Protein AF-A0A929ABL1-F1 (afdb_monomer)

Mean predicted aligned error: 7.35 Å

Secondary structure (DSSP, 8-state):
-HHHHHHHHHHHHHHHHHHHHHHHHHHS-SPPHHHHHHHHHHHHHHHHHHHHH-TTS-GGGGGGHHHHHHHHHHHHHHHHHHHHHHHHHTTPPP---GGGGGSTTTHHHHHHHHHHHHHHHHHHHHT-----HHHHH-HHHHS--

Structure (mmCIF, N/CA/C/O backbone):
data_AF-A0A929ABL1-F1
#
_entry.id   AF-A0A929ABL1-F1
#
loop_
_atom_site.group_PDB
_atom_site.id
_atom_site.type_symbol
_atom_site.label_atom_id
_atom_site.label_alt_id
_atom_site.label_comp_id
_atom_site.label_asym_id
_atom_site.label_entity_id
_atom_site.label_seq_id
_atom_site.pdbx_PDB_ins_code
_atom_site.Cartn_x
_atom_site.Cartn_y
_atom_site.Cartn_z
_atom_site.occupancy
_atom_site.B_iso_or_equiv
_atom_site.auth_seq_id
_atom_site.auth_comp_id
_atom_site.auth_asym_id
_atom_site.auth_atom_id
_atom_site.pdbx_PDB_model_num
ATOM 1 N N . MET A 1 1 ? 13.692 18.555 -8.188 1.00 58.38 1 MET A N 1
ATOM 2 C CA . MET A 1 1 ? 12.328 18.017 -8.397 1.00 58.38 1 MET A CA 1
ATOM 3 C C . MET A 1 1 ? 12.300 16.488 -8.513 1.00 58.38 1 MET A C 1
ATOM 5 O O . MET A 1 1 ? 11.487 15.887 -7.830 1.00 58.38 1 MET A O 1
ATOM 9 N N . LEU A 1 2 ? 13.196 15.833 -9.272 1.00 53.78 2 LEU A N 1
ATOM 10 C CA . LEU A 1 2 ? 13.210 14.359 -9.419 1.00 53.78 2 LEU A CA 1
ATOM 11 C C . LEU A 1 2 ? 13.402 13.589 -8.092 1.00 53.78 2 LEU A C 1
ATOM 13 O O . LEU A 1 2 ? 12.675 12.640 -7.812 1.00 53.78 2 LEU A O 1
ATOM 17 N N . PHE A 1 3 ? 14.319 14.050 -7.230 1.00 58.56 3 PHE A N 1
ATOM 18 C CA . PHE A 1 3 ? 14.531 13.458 -5.902 1.00 58.56 3 PHE A CA 1
ATOM 19 C C . PHE A 1 3 ? 13.297 13.548 -4.996 1.00 58.56 3 PHE A C 1
ATOM 21 O O . PHE A 1 3 ? 13.075 12.636 -4.207 1.00 58.56 3 PHE A O 1
ATOM 28 N N . SER A 1 4 ? 12.473 14.591 -5.144 1.00 69.75 4 SER A N 1
ATOM 29 C CA . SER A 1 4 ? 11.224 14.780 -4.392 1.00 69.75 4 SER A CA 1
ATOM 30 C C . SER A 1 4 ? 10.134 13.798 -4.832 1.00 69.75 4 SER A C 1
ATOM 32 O O . SER A 1 4 ? 9.367 13.318 -4.006 1.00 69.75 4 SER A O 1
ATOM 34 N N . VAL A 1 5 ? 10.091 13.454 -6.124 1.00 70.19 5 VAL A N 1
ATOM 35 C CA . VAL A 1 5 ? 9.159 12.444 -6.651 1.00 70.19 5 VAL A CA 1
ATOM 36 C C . VAL A 1 5 ? 9.561 11.051 -6.177 1.00 70.19 5 VAL A C 1
ATOM 38 O O . VAL A 1 5 ? 8.718 10.309 -5.686 1.00 70.19 5 VAL A O 1
ATOM 41 N N . LEU A 1 6 ? 10.851 10.708 -6.255 1.00 74.69 6 LEU A N 1
ATOM 42 C CA . LEU A 1 6 ? 11.352 9.415 -5.779 1.00 74.69 6 LEU A CA 1
ATOM 43 C C . LEU A 1 6 ? 11.147 9.234 -4.272 1.00 74.69 6 LEU A C 1
ATOM 45 O O . LEU A 1 6 ? 10.671 8.185 -3.847 1.00 74.69 6 LEU A O 1
ATOM 49 N N . THR A 1 7 ? 11.446 10.258 -3.468 1.00 75.62 7 THR A N 1
ATOM 50 C CA . THR A 1 7 ? 11.169 10.214 -2.022 1.00 75.62 7 THR A CA 1
ATOM 51 C C . THR A 1 7 ? 9.674 10.155 -1.729 1.00 75.62 7 THR A C 1
ATOM 53 O O . THR A 1 7 ? 9.277 9.392 -0.857 1.00 75.62 7 THR A O 1
ATOM 56 N N . GLY A 1 8 ? 8.833 10.866 -2.485 1.00 74.81 8 GLY A N 1
ATOM 57 C CA . GLY A 1 8 ? 7.376 10.774 -2.360 1.00 74.81 8 GLY A CA 1
ATOM 58 C C . GLY A 1 8 ? 6.831 9.376 -2.675 1.00 74.81 8 GLY A C 1
ATOM 59 O O . GLY A 1 8 ? 6.018 8.847 -1.920 1.00 74.81 8 GLY A O 1
ATOM 60 N N . LEU A 1 9 ? 7.317 8.738 -3.743 1.00 77.94 9 LEU A N 1
ATOM 61 C CA . LEU A 1 9 ? 6.942 7.367 -4.106 1.00 77.94 9 LEU A CA 1
ATOM 62 C C . LEU A 1 9 ? 7.447 6.343 -3.084 1.00 77.94 9 LEU A C 1
ATOM 64 O O . LEU A 1 9 ? 6.702 5.437 -2.717 1.00 77.94 9 LEU A O 1
ATOM 68 N N . ALA A 1 10 ? 8.680 6.499 -2.595 1.00 80.81 10 ALA A N 1
ATOM 69 C CA . ALA A 1 10 ? 9.237 5.644 -1.550 1.00 80.81 10 ALA A CA 1
ATOM 70 C C . ALA A 1 10 ? 8.452 5.781 -0.238 1.00 80.81 10 ALA A C 1
ATOM 72 O O . ALA A 1 10 ? 8.114 4.775 0.382 1.00 80.81 10 ALA A O 1
ATOM 73 N N . TYR A 1 11 ? 8.100 7.011 0.144 1.00 79.38 11 TYR A N 1
ATOM 74 C CA . TYR A 1 11 ? 7.261 7.285 1.306 1.00 79.38 11 TYR A CA 1
ATOM 75 C C . TYR A 1 11 ? 5.871 6.658 1.153 1.00 79.38 11 TYR A C 1
ATOM 77 O O . TYR A 1 11 ? 5.410 5.970 2.059 1.00 79.38 11 TYR A O 1
ATOM 85 N N . TYR A 1 12 ? 5.233 6.810 -0.011 1.00 77.75 12 TYR A N 1
ATOM 86 C CA . TYR A 1 12 ? 3.942 6.182 -0.299 1.00 77.75 12 TYR A CA 1
ATOM 87 C C . TYR A 1 12 ? 4.015 4.647 -0.282 1.00 77.75 12 TYR A C 1
ATOM 89 O O . TYR A 1 12 ? 3.115 3.987 0.239 1.00 77.75 12 TYR A O 1
ATOM 97 N N . GLY A 1 13 ? 5.093 4.070 -0.817 1.00 82.19 13 GLY A N 1
ATOM 98 C CA . GLY A 1 13 ? 5.359 2.635 -0.758 1.00 82.19 13 GLY A CA 1
ATOM 99 C C . GLY A 1 13 ? 5.516 2.146 0.681 1.00 82.19 13 GLY A C 1
ATOM 100 O O . GLY A 1 13 ? 4.810 1.230 1.090 1.00 82.19 13 GLY A O 1
ATOM 101 N N . TYR A 1 14 ? 6.369 2.798 1.473 1.00 82.88 14 TYR A N 1
ATOM 102 C CA . TYR A 1 14 ? 6.543 2.496 2.898 1.00 82.88 14 TYR A CA 1
ATOM 103 C C . TYR A 1 14 ? 5.218 2.580 3.660 1.00 82.88 14 TYR A C 1
ATOM 105 O O . TYR A 1 14 ? 4.865 1.697 4.438 1.00 82.88 14 TYR A O 1
ATOM 113 N N . TYR A 1 15 ? 4.442 3.617 3.378 1.00 79.31 15 TYR A N 1
ATOM 114 C CA . TYR A 1 15 ? 3.128 3.807 3.954 1.00 79.31 15 TYR A CA 1
ATOM 115 C C . TYR A 1 15 ? 2.165 2.645 3.618 1.00 79.31 15 TYR A C 1
ATOM 117 O O . TYR A 1 15 ? 1.578 2.041 4.518 1.00 79.31 15 TYR A O 1
ATOM 125 N N . LYS A 1 16 ? 2.047 2.271 2.335 1.00 83.00 16 LYS A N 1
ATOM 126 C CA . LYS A 1 16 ? 1.199 1.149 1.899 1.00 83.00 16 LYS A CA 1
ATOM 127 C C . LYS A 1 16 ? 1.675 -0.191 2.472 1.00 83.00 16 LYS A C 1
ATOM 129 O O . LYS A 1 16 ? 0.846 -1.072 2.696 1.00 83.00 16 LYS A O 1
ATOM 134 N N . TRP A 1 17 ? 2.976 -0.340 2.724 1.00 86.06 17 TRP A N 1
ATOM 135 C CA . TRP A 1 17 ? 3.526 -1.498 3.425 1.00 86.06 17 TRP A CA 1
ATOM 136 C C . TRP A 1 17 ? 2.976 -1.571 4.848 1.00 86.06 17 TRP A C 1
ATOM 138 O O . TRP A 1 17 ? 2.399 -2.587 5.231 1.00 86.06 17 TRP A O 1
ATOM 148 N N . MET A 1 18 ? 3.144 -0.493 5.617 1.00 84.38 18 MET A N 1
ATOM 149 C CA . MET A 1 18 ? 2.811 -0.450 7.041 1.00 84.38 18 MET A CA 1
ATOM 150 C C . MET A 1 18 ? 1.347 -0.790 7.313 1.00 84.38 18 MET A C 1
ATOM 152 O O . MET A 1 18 ? 1.076 -1.637 8.160 1.00 84.38 18 MET A O 1
ATOM 156 N N . ILE A 1 19 ? 0.416 -0.203 6.555 1.00 80.94 19 ILE A N 1
ATOM 157 C CA . ILE A 1 19 ? -1.014 -0.505 6.718 1.00 80.94 19 ILE A CA 1
ATOM 158 C C . ILE A 1 19 ? -1.326 -1.972 6.464 1.00 80.94 19 ILE A C 1
ATOM 160 O O . ILE A 1 19 ? -2.145 -2.560 7.164 1.00 80.94 19 ILE A O 1
ATOM 164 N N . GLN A 1 20 ? -0.704 -2.568 5.452 1.00 85.81 20 GLN A N 1
ATOM 165 C CA . GLN A 1 20 ? -0.989 -3.955 5.116 1.00 85.81 20 GLN A CA 1
ATOM 166 C C . GLN A 1 20 ? -0.423 -4.922 6.138 1.00 85.81 20 GLN A C 1
ATOM 168 O O . GLN A 1 20 ? -1.106 -5.871 6.505 1.00 85.81 20 GLN A O 1
ATOM 173 N N . ASP A 1 21 ? 0.766 -4.650 6.669 1.00 86.62 21 ASP A N 1
ATOM 174 C CA . ASP A 1 21 ? 1.296 -5.433 7.783 1.00 86.62 21 ASP A CA 1
ATOM 175 C C . ASP A 1 21 ? 0.436 -5.278 9.044 1.00 86.62 21 ASP A C 1
ATOM 177 O O . ASP A 1 21 ? 0.214 -6.260 9.751 1.00 86.62 21 ASP A O 1
ATOM 181 N N . GLU A 1 22 ? -0.081 -4.082 9.324 1.00 83.56 22 GLU A N 1
ATOM 182 C CA . GLU A 1 22 ? -0.995 -3.848 10.444 1.00 83.56 22 GLU A CA 1
ATOM 183 C C . GLU A 1 22 ? -2.304 -4.631 10.271 1.00 83.56 22 GLU A C 1
ATOM 185 O O . GLU A 1 22 ? -2.666 -5.436 11.131 1.00 83.56 22 GLU A O 1
ATOM 190 N N . LEU A 1 23 ? -2.976 -4.483 9.129 1.00 83.31 23 LEU A N 1
ATOM 191 C CA . LEU A 1 23 ? -4.210 -5.207 8.829 1.00 83.31 23 LEU A CA 1
ATOM 192 C C . LEU A 1 23 ? -4.005 -6.721 8.777 1.00 83.31 23 LEU A C 1
ATOM 194 O O . LEU A 1 23 ? -4.849 -7.463 9.278 1.00 83.31 23 LEU A O 1
ATOM 198 N N . HIS A 1 24 ? -2.883 -7.198 8.239 1.00 86.56 24 HIS A N 1
ATOM 199 C CA . HIS A 1 24 ? -2.534 -8.614 8.256 1.00 86.56 24 HIS A CA 1
ATOM 200 C C . HIS A 1 24 ? -2.381 -9.134 9.690 1.00 86.56 24 HIS A C 1
ATOM 202 O O . HIS A 1 24 ? -2.936 -10.182 10.014 1.00 86.56 24 HIS A O 1
ATOM 208 N N . ARG A 1 25 ? -1.698 -8.392 10.574 1.00 84.94 25 ARG A N 1
ATOM 209 C CA . ARG A 1 25 ? -1.540 -8.769 11.991 1.00 84.94 25 ARG A CA 1
ATOM 210 C C . ARG A 1 25 ? -2.869 -8.811 12.740 1.00 84.94 25 ARG A C 1
ATOM 212 O O . ARG A 1 25 ? -3.063 -9.705 13.556 1.00 84.94 2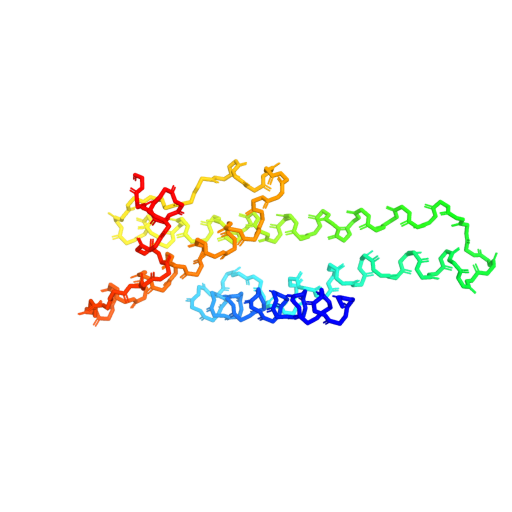5 ARG A O 1
ATOM 219 N N . TYR A 1 26 ? -3.767 -7.866 12.473 1.00 79.31 26 TYR A N 1
ATOM 220 C CA . TYR A 1 26 ? -5.044 -7.773 13.181 1.00 79.31 26 TYR A CA 1
ATOM 221 C C . TYR A 1 26 ? -6.113 -8.727 12.650 1.00 79.31 26 TYR A C 1
ATOM 223 O O . TYR A 1 26 ? -6.850 -9.325 13.430 1.00 79.31 26 TYR A O 1
ATOM 231 N N . THR A 1 27 ? -6.221 -8.871 11.330 1.00 78.81 27 THR A N 1
ATOM 232 C CA . THR A 1 27 ? -7.283 -9.677 10.709 1.00 78.81 27 THR A CA 1
ATOM 233 C C . THR A 1 27 ? -6.849 -11.110 10.420 1.00 78.81 27 THR A C 1
ATOM 235 O O . THR A 1 27 ? -7.703 -11.981 10.257 1.00 78.81 27 THR A O 1
ATOM 238 N N . GLY A 1 28 ? -5.540 -11.360 10.287 1.00 78.50 28 GLY A N 1
ATOM 239 C CA . GLY A 1 28 ? -4.967 -12.634 9.839 1.00 78.50 28 GLY A CA 1
ATOM 240 C C . GLY A 1 28 ? -5.304 -13.008 8.391 1.00 78.50 28 GLY A C 1
ATOM 241 O O . GLY A 1 28 ? -4.923 -14.083 7.932 1.00 78.50 28 GLY A O 1
ATOM 242 N N . LYS A 1 29 ? -6.047 -12.159 7.668 1.00 76.25 29 LYS A N 1
ATOM 243 C CA . LYS A 1 29 ? -6.631 -12.478 6.358 1.00 76.25 29 LYS A CA 1
ATOM 244 C C . LYS A 1 29 ? -6.010 -11.680 5.222 1.00 76.25 29 LYS A C 1
ATOM 246 O O . LYS A 1 29 ? -6.075 -12.138 4.085 1.00 76.25 29 LYS A O 1
ATOM 251 N N . ASP A 1 30 ? -5.449 -10.506 5.480 1.00 81.12 30 ASP A N 1
ATOM 252 C CA . ASP A 1 30 ? -4.891 -9.659 4.421 1.00 81.12 30 ASP A CA 1
ATOM 253 C C . ASP A 1 30 ? -3.503 -10.093 3.953 1.00 81.12 30 ASP A C 1
ATOM 255 O O . ASP A 1 30 ? -2.897 -11.000 4.516 1.00 81.12 30 ASP A O 1
ATOM 259 N N . PHE A 1 31 ? -3.020 -9.491 2.867 1.00 84.50 31 PHE A N 1
ATOM 260 C CA . PHE A 1 31 ? -1.644 -9.689 2.425 1.00 84.50 31 PHE A CA 1
ATOM 261 C C . PHE A 1 31 ? -0.691 -8.878 3.298 1.00 84.50 31 PHE A C 1
ATOM 263 O O . PHE A 1 31 ? -1.032 -7.790 3.751 1.00 84.50 31 PHE A O 1
ATOM 270 N N . SER A 1 32 ? 0.518 -9.397 3.506 1.00 87.50 32 SER A N 1
ATOM 271 C CA . SER A 1 32 ? 1.590 -8.594 4.089 1.00 87.50 32 SER A CA 1
ATOM 272 C C . SER A 1 32 ? 2.002 -7.480 3.126 1.00 87.50 32 SER A C 1
ATOM 274 O O . SER A 1 32 ? 1.858 -7.602 1.902 1.00 87.50 32 SER A O 1
ATOM 276 N N . GLY A 1 33 ? 2.585 -6.410 3.663 1.00 84.69 33 GLY A N 1
ATOM 277 C CA . GLY A 1 33 ? 3.106 -5.300 2.870 1.00 84.69 33 GLY A CA 1
ATOM 278 C C . GLY A 1 33 ? 4.116 -5.757 1.813 1.00 84.69 33 GLY A C 1
ATOM 279 O O . GLY A 1 33 ? 4.111 -5.251 0.689 1.00 84.69 33 GLY A O 1
ATOM 280 N N . ALA A 1 34 ? 4.904 -6.793 2.121 1.00 87.50 34 ALA A N 1
ATOM 281 C CA . ALA A 1 34 ? 5.831 -7.414 1.180 1.00 87.50 34 ALA A CA 1
ATOM 282 C C . ALA A 1 34 ? 5.111 -8.076 -0.010 1.00 87.50 34 ALA A C 1
ATOM 284 O O . ALA A 1 34 ? 5.463 -7.813 -1.159 1.00 87.50 34 ALA A O 1
ATOM 285 N N . VAL A 1 35 ? 4.077 -8.891 0.241 1.00 88.62 35 VAL A N 1
ATOM 286 C CA . VAL A 1 35 ? 3.289 -9.556 -0.819 1.00 88.62 35 VAL A CA 1
ATOM 287 C C . VAL A 1 35 ? 2.533 -8.535 -1.664 1.00 88.62 35 VAL A C 1
ATOM 289 O O . VAL A 1 35 ? 2.344 -8.721 -2.862 1.00 88.62 35 VAL A O 1
ATOM 292 N N . ALA A 1 36 ? 2.137 -7.418 -1.072 1.00 87.06 36 ALA A N 1
ATOM 293 C CA . ALA A 1 36 ? 1.493 -6.353 -1.809 1.00 87.06 36 ALA A CA 1
ATOM 294 C C . ALA A 1 36 ? 2.424 -5.566 -2.728 1.00 87.06 36 ALA A C 1
ATOM 296 O O . ALA A 1 36 ? 2.054 -5.281 -3.868 1.00 87.06 36 ALA A O 1
ATOM 297 N N . LEU A 1 37 ? 3.604 -5.183 -2.242 1.00 88.94 37 LEU A N 1
ATOM 298 C CA . LEU A 1 37 ? 4.470 -4.245 -2.951 1.00 88.94 37 LEU A CA 1
ATOM 299 C C . LEU A 1 37 ? 5.510 -4.929 -3.828 1.00 88.94 37 LEU A C 1
ATOM 301 O O . LEU A 1 37 ? 5.772 -4.426 -4.917 1.00 88.94 37 LEU A O 1
ATOM 305 N N . LEU A 1 38 ? 6.083 -6.062 -3.412 1.00 90.31 38 LEU A N 1
ATOM 306 C CA . LEU A 1 38 ? 7.146 -6.711 -4.185 1.00 90.31 38 LEU A CA 1
ATOM 307 C C . LEU A 1 38 ? 6.687 -7.121 -5.591 1.00 90.31 38 LEU A C 1
ATOM 309 O O . LEU A 1 38 ? 7.379 -6.754 -6.540 1.00 90.31 38 LEU A O 1
ATOM 313 N N . PRO A 1 39 ? 5.529 -7.785 -5.792 1.00 92.31 39 PRO A N 1
ATOM 314 C CA . PRO A 1 39 ? 5.096 -8.153 -7.138 1.00 92.31 39 PRO A CA 1
ATOM 315 C C . PRO A 1 39 ? 4.744 -6.933 -7.996 1.00 92.31 39 PRO A C 1
ATOM 317 O O . PRO A 1 39 ? 4.946 -6.966 -9.205 1.00 92.31 39 PRO A O 1
ATOM 320 N N . PHE A 1 40 ? 4.278 -5.836 -7.387 1.00 91.38 40 PHE A N 1
ATOM 321 C CA . PHE A 1 40 ? 4.073 -4.570 -8.094 1.00 91.38 40 PHE A CA 1
ATOM 322 C C . PHE A 1 40 ? 5.403 -3.970 -8.556 1.00 91.38 40 PHE A C 1
ATOM 324 O O . PHE A 1 40 ? 5.548 -3.654 -9.733 1.00 91.38 40 PHE A O 1
ATOM 331 N N . VAL A 1 41 ? 6.377 -3.837 -7.650 1.00 90.69 41 VAL A N 1
ATOM 332 C CA . VAL A 1 41 ? 7.686 -3.250 -7.963 1.00 90.69 41 VAL A CA 1
ATOM 333 C C . VAL A 1 41 ? 8.391 -4.089 -9.019 1.00 90.69 41 VAL A C 1
ATOM 335 O O . VAL A 1 41 ? 8.771 -3.542 -10.045 1.00 90.69 41 VAL A O 1
ATOM 338 N N . ILE A 1 42 ? 8.493 -5.406 -8.815 1.00 92.50 42 ILE A N 1
ATOM 339 C CA . ILE A 1 42 ? 9.091 -6.331 -9.787 1.00 92.50 42 ILE A CA 1
ATOM 340 C C . ILE A 1 42 ? 8.330 -6.263 -11.110 1.00 92.50 42 ILE A C 1
ATOM 342 O O . ILE A 1 42 ? 8.942 -6.116 -12.160 1.00 92.50 42 ILE A O 1
ATOM 346 N N . GLY A 1 43 ? 6.999 -6.331 -11.063 1.00 91.75 43 GLY A N 1
ATOM 347 C CA . GLY A 1 43 ? 6.159 -6.307 -12.250 1.00 91.75 43 GLY A CA 1
ATOM 348 C C . GLY A 1 43 ? 6.335 -5.034 -13.069 1.00 91.75 43 GLY A C 1
ATOM 349 O O . GLY A 1 43 ? 6.386 -5.126 -14.282 1.00 91.75 43 GLY A O 1
ATOM 350 N N . VAL A 1 44 ? 6.474 -3.864 -12.441 1.00 91.00 44 VAL A N 1
ATOM 351 C CA . VAL A 1 44 ? 6.609 -2.583 -13.152 1.00 91.00 44 VAL A CA 1
ATOM 352 C C . VAL A 1 44 ? 8.045 -2.295 -13.592 1.00 91.00 44 VAL A C 1
ATOM 354 O O . VAL A 1 44 ? 8.229 -1.654 -14.624 1.00 91.00 44 VAL A O 1
ATOM 357 N N . THR A 1 45 ? 9.064 -2.742 -12.852 1.00 92.25 45 THR A N 1
ATOM 358 C CA . THR A 1 45 ? 10.465 -2.429 -13.179 1.00 92.25 45 THR A CA 1
ATOM 359 C C . THR A 1 45 ? 11.119 -3.481 -14.066 1.00 92.25 45 THR A C 1
ATOM 361 O O . THR A 1 45 ? 11.783 -3.120 -15.034 1.00 92.25 45 THR A O 1
ATOM 364 N N . LEU A 1 46 ? 10.913 -4.772 -13.793 1.00 93.12 46 LEU A N 1
ATOM 365 C CA . LEU A 1 46 ? 11.654 -5.846 -14.452 1.00 93.12 46 LEU A CA 1
ATOM 366 C C . LEU A 1 46 ? 11.389 -5.915 -15.969 1.00 93.12 46 LEU A C 1
ATOM 368 O O . LEU A 1 46 ? 12.369 -5.938 -16.715 1.00 93.12 46 LEU A O 1
ATOM 372 N N . PRO A 1 47 ? 10.135 -5.900 -16.471 1.00 92.94 47 PRO A N 1
ATOM 373 C CA . PRO A 1 47 ? 9.898 -6.035 -17.907 1.00 92.94 47 PRO A CA 1
ATOM 374 C C . PRO A 1 47 ? 10.453 -4.876 -18.749 1.00 92.94 47 PRO A C 1
ATOM 376 O O . PRO A 1 47 ? 11.121 -5.159 -19.745 1.00 92.94 47 PRO A O 1
ATOM 379 N N . PRO A 1 48 ? 10.267 -3.591 -18.375 1.00 92.44 48 PRO A N 1
ATOM 380 C CA . PRO A 1 48 ? 10.892 -2.482 -19.095 1.00 92.44 48 PRO A CA 1
ATOM 381 C C . PRO A 1 48 ? 12.420 -2.497 -19.022 1.00 92.44 48 PRO A C 1
ATOM 383 O O . PRO A 1 48 ? 13.073 -2.206 -20.022 1.00 92.44 48 PRO A O 1
ATOM 386 N N . THR A 1 49 ? 13.001 -2.843 -17.867 1.00 92.81 49 THR A N 1
ATOM 387 C CA . THR A 1 49 ? 14.459 -2.943 -17.714 1.00 92.81 49 THR A CA 1
ATOM 388 C C . THR A 1 49 ? 15.030 -4.021 -18.632 1.00 92.81 49 THR A C 1
ATOM 390 O O . THR A 1 49 ? 15.957 -3.732 -19.384 1.00 92.81 49 THR A O 1
ATOM 393 N N . LEU A 1 50 ? 14.451 -5.225 -18.643 1.00 92.88 50 LEU A N 1
ATOM 394 C CA . LEU A 1 50 ? 14.899 -6.305 -19.525 1.00 92.88 50 LEU A CA 1
ATOM 395 C C . LEU A 1 50 ? 14.780 -5.915 -21.002 1.00 92.88 50 LEU A C 1
ATOM 397 O O . LEU A 1 50 ? 15.763 -5.986 -21.723 1.00 92.88 50 LEU A O 1
ATOM 401 N N . ALA A 1 51 ? 13.635 -5.384 -21.432 1.00 92.12 51 ALA A N 1
ATOM 402 C CA . ALA A 1 51 ? 13.434 -4.962 -22.821 1.00 92.12 51 ALA A CA 1
ATOM 403 C C . ALA A 1 51 ? 14.335 -3.792 -23.278 1.00 92.12 51 ALA A C 1
ATOM 405 O O . ALA A 1 51 ? 14.434 -3.533 -24.475 1.00 92.12 51 ALA A O 1
ATOM 406 N N . THR A 1 52 ? 14.947 -3.054 -22.343 1.00 93.12 52 THR A N 1
AT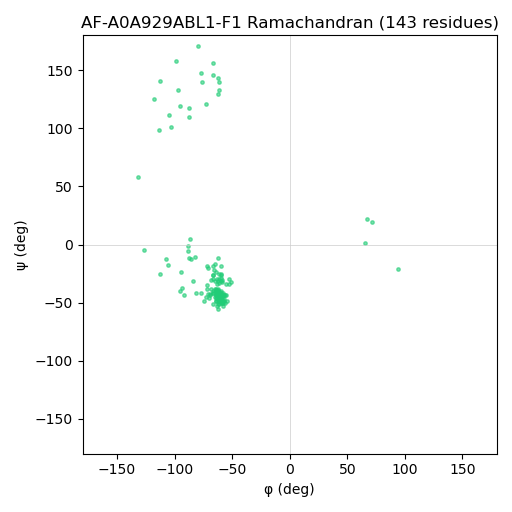OM 407 C CA . THR A 1 52 ? 15.834 -1.917 -22.645 1.00 93.12 52 THR A CA 1
ATOM 408 C C . THR A 1 52 ? 17.308 -2.318 -22.666 1.00 93.12 52 THR A C 1
ATOM 410 O O . THR A 1 52 ? 18.065 -1.803 -23.485 1.00 93.12 52 THR A O 1
ATOM 413 N N . PHE A 1 53 ? 17.733 -3.186 -21.744 1.00 94.00 53 PHE A N 1
ATOM 414 C CA . PHE A 1 53 ? 19.150 -3.505 -21.537 1.00 94.00 53 PHE A CA 1
ATOM 415 C C . PHE A 1 53 ? 19.564 -4.876 -22.076 1.00 94.00 53 PHE A C 1
ATOM 417 O O . PHE A 1 53 ? 20.761 -5.099 -22.252 1.00 94.00 53 PHE A O 1
ATOM 424 N N . ASP A 1 54 ? 18.613 -5.772 -22.341 1.00 91.81 54 ASP A N 1
ATOM 425 C CA . ASP A 1 54 ? 18.877 -7.097 -22.892 1.00 91.81 54 ASP A CA 1
ATOM 426 C C . ASP A 1 54 ? 18.484 -7.145 -24.383 1.00 91.81 54 ASP A C 1
ATOM 428 O O . ASP A 1 54 ? 17.295 -7.054 -24.706 1.00 91.81 54 ASP A O 1
ATOM 432 N N . PRO A 1 55 ? 19.453 -7.265 -25.311 1.00 90.00 55 PRO A N 1
ATOM 433 C CA . PRO A 1 55 ? 19.175 -7.321 -26.744 1.00 90.00 55 PRO A CA 1
ATOM 434 C C . PRO A 1 55 ? 18.425 -8.592 -27.171 1.00 90.00 55 PRO A C 1
ATOM 436 O O . PRO A 1 55 ? 17.814 -8.590 -28.240 1.00 90.00 55 PRO A O 1
ATOM 439 N N . ASP A 1 56 ? 18.434 -9.648 -26.351 1.00 94.19 56 ASP A N 1
ATOM 440 C CA . ASP A 1 56 ? 17.710 -10.893 -26.622 1.00 94.19 56 ASP A CA 1
ATOM 441 C C . ASP A 1 56 ? 16.225 -10.797 -26.223 1.00 94.19 56 ASP A C 1
ATOM 443 O O . ASP A 1 56 ? 15.417 -11.661 -26.580 1.00 94.19 56 ASP A O 1
ATOM 447 N N . VAL A 1 57 ? 15.831 -9.734 -25.511 1.00 91.88 57 VAL A N 1
ATOM 448 C CA . VAL A 1 57 ? 14.455 -9.514 -25.061 1.00 91.88 57 VAL A CA 1
ATOM 449 C C . VAL A 1 57 ? 13.702 -8.621 -26.053 1.00 91.88 57 VAL A C 1
ATOM 451 O O . VAL A 1 57 ? 14.047 -7.454 -26.245 1.00 91.88 57 VAL A O 1
ATOM 454 N N . PRO A 1 58 ? 12.605 -9.109 -26.659 1.00 93.75 58 PRO A N 1
ATOM 455 C CA . PRO A 1 58 ? 11.808 -8.299 -27.571 1.00 93.75 58 PRO A CA 1
ATOM 456 C C . PRO A 1 58 ? 11.184 -7.078 -26.884 1.00 93.75 58 PRO A C 1
ATOM 458 O O . PRO A 1 58 ? 10.651 -7.183 -25.781 1.00 93.75 58 PRO A O 1
ATOM 461 N N . SER A 1 59 ? 11.104 -5.940 -27.580 1.00 91.19 59 SER A N 1
ATOM 462 C CA . SER A 1 59 ? 10.550 -4.698 -27.009 1.00 91.19 59 SER A CA 1
ATOM 463 C C . SER A 1 59 ? 9.094 -4.816 -26.541 1.00 91.19 59 SER A C 1
ATOM 465 O O . SER A 1 59 ? 8.677 -4.104 -25.629 1.00 91.19 59 SER A O 1
ATOM 467 N N . TRP A 1 60 ? 8.307 -5.731 -27.120 1.00 93.31 60 TRP A N 1
ATOM 468 C CA . TRP A 1 60 ? 6.933 -5.976 -26.672 1.00 93.31 60 TRP A CA 1
ATOM 469 C C . TRP A 1 60 ? 6.871 -6.567 -25.256 1.00 93.31 60 TRP A C 1
ATOM 471 O O . TRP A 1 60 ? 5.859 -6.395 -24.581 1.00 93.31 60 TRP A O 1
ATOM 481 N N . PHE A 1 61 ? 7.948 -7.199 -24.774 1.00 93.38 61 PHE A N 1
ATOM 482 C CA . PHE A 1 61 ? 8.038 -7.746 -23.420 1.00 93.38 61 PHE A CA 1
ATOM 483 C C . PHE A 1 61 ? 7.860 -6.661 -22.351 1.00 93.38 61 PHE A C 1
ATOM 485 O O . PHE A 1 61 ? 7.307 -6.930 -21.285 1.00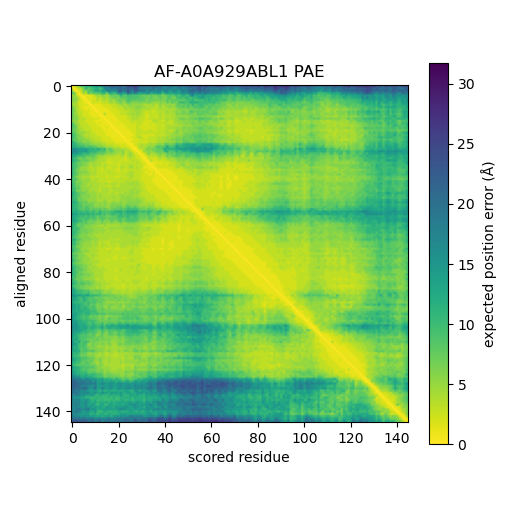 93.38 61 PHE A O 1
ATOM 492 N N . ALA A 1 62 ? 8.229 -5.409 -22.652 1.00 91.94 62 ALA A N 1
ATOM 493 C CA . ALA A 1 62 ? 8.009 -4.283 -21.752 1.00 91.94 62 ALA A CA 1
ATOM 494 C C . ALA A 1 62 ? 6.543 -4.178 -21.298 1.00 91.94 62 ALA A C 1
ATOM 496 O O . ALA A 1 62 ? 6.307 -3.854 -20.138 1.00 91.94 62 ALA A O 1
ATOM 497 N N . TRP A 1 63 ? 5.564 -4.532 -22.148 1.00 93.88 63 TRP A N 1
ATOM 498 C CA . TRP A 1 63 ? 4.127 -4.483 -21.836 1.00 93.88 63 TRP A CA 1
ATOM 499 C C . TRP A 1 63 ? 3.701 -5.349 -20.647 1.00 93.88 63 TRP A C 1
ATOM 501 O O . TRP A 1 63 ? 2.660 -5.074 -20.048 1.00 93.88 63 TRP A O 1
ATOM 511 N N . PHE A 1 64 ? 4.504 -6.334 -20.233 1.00 93.62 64 PHE A N 1
ATOM 512 C CA . PHE A 1 64 ? 4.229 -7.086 -19.009 1.00 93.62 64 PHE A CA 1
ATOM 513 C C . PHE A 1 64 ? 4.239 -6.212 -17.744 1.00 93.62 64 PHE A C 1
ATOM 515 O O . PHE A 1 64 ? 3.706 -6.650 -16.724 1.00 93.62 64 PHE A O 1
ATOM 522 N N . PHE A 1 65 ? 4.714 -4.956 -17.812 1.00 92.06 65 PHE A N 1
ATOM 523 C CA . PHE A 1 65 ? 4.550 -3.978 -16.728 1.00 92.06 65 PHE A CA 1
ATOM 524 C C . PHE A 1 65 ? 3.092 -3.821 -16.269 1.00 92.06 65 PHE A C 1
ATOM 526 O O . PHE A 1 65 ? 2.823 -3.570 -15.090 1.00 92.06 65 PHE A O 1
ATOM 533 N N . VAL A 1 66 ? 2.141 -4.029 -17.187 1.00 92.00 66 VAL A N 1
ATOM 534 C CA . VAL A 1 66 ? 0.701 -3.986 -16.914 1.00 92.00 66 VAL A CA 1
ATOM 535 C C . VAL A 1 66 ? 0.302 -5.006 -15.848 1.00 92.00 66 VAL A C 1
ATOM 537 O O . VAL A 1 66 ? -0.578 -4.713 -15.045 1.00 92.00 66 VAL A O 1
ATOM 540 N N . LEU A 1 67 ? 0.966 -6.164 -15.757 1.00 92.88 67 LEU A N 1
ATOM 541 C CA . LEU A 1 67 ? 0.684 -7.156 -14.712 1.00 92.88 67 LEU A CA 1
ATOM 542 C C . LEU A 1 67 ? 1.004 -6.619 -13.314 1.00 92.88 67 LEU A C 1
ATOM 544 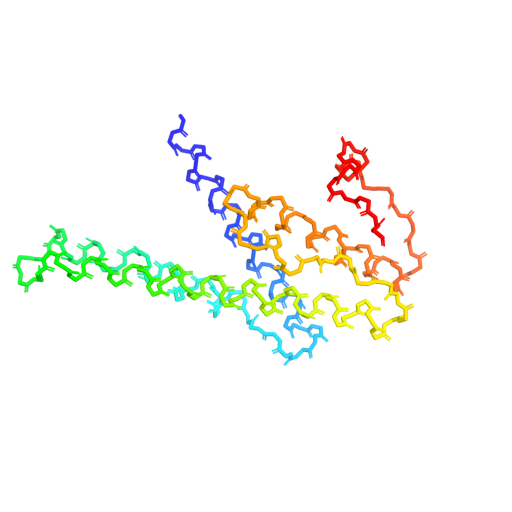O O . LEU A 1 67 ? 0.226 -6.831 -12.384 1.00 92.88 67 LEU A O 1
ATOM 548 N N . GLY A 1 68 ? 2.104 -5.872 -13.172 1.00 90.19 68 GLY A N 1
ATOM 549 C CA . GLY A 1 68 ? 2.430 -5.179 -11.926 1.00 90.19 68 GLY A CA 1
ATOM 550 C C . GLY A 1 68 ? 1.352 -4.158 -11.565 1.00 90.19 68 GLY A C 1
ATOM 551 O O . GLY A 1 68 ? 0.867 -4.134 -10.434 1.00 90.19 68 GLY A O 1
ATOM 552 N N . VAL A 1 69 ? 0.899 -3.368 -12.544 1.00 89.12 69 VAL A N 1
ATOM 553 C CA . VAL A 1 69 ? -0.202 -2.412 -12.348 1.00 89.12 69 VAL A CA 1
ATOM 554 C C . VAL A 1 69 ? -1.489 -3.130 -11.924 1.00 89.12 69 VAL A C 1
ATOM 556 O O . VAL A 1 69 ? -2.094 -2.763 -10.923 1.00 89.12 69 VAL A O 1
ATOM 559 N N . VAL A 1 70 ? -1.893 -4.196 -12.612 1.00 91.00 70 VAL A N 1
ATOM 560 C CA . VAL A 1 70 ? -3.081 -4.984 -12.244 1.00 91.00 70 VAL A CA 1
ATOM 561 C C . VAL A 1 70 ? -2.963 -5.526 -10.817 1.00 91.00 70 VAL A C 1
ATOM 563 O O . VAL A 1 70 ? -3.919 -5.435 -10.046 1.00 91.00 70 VAL A O 1
ATOM 566 N N . TRP A 1 71 ? -1.783 -6.014 -10.426 1.00 92.38 71 TRP A N 1
ATOM 567 C CA . TRP A 1 71 ? -1.539 -6.500 -9.071 1.00 92.38 71 TRP A CA 1
ATOM 568 C C . TRP A 1 71 ? -1.814 -5.435 -8.006 1.00 92.38 71 TRP A C 1
ATOM 570 O O . TRP A 1 71 ? -2.550 -5.695 -7.052 1.00 92.38 71 TRP A O 1
ATOM 580 N N . ILE A 1 72 ? -1.296 -4.212 -8.173 1.00 86.69 72 ILE A N 1
ATOM 581 C CA . ILE A 1 72 ? -1.513 -3.159 -7.170 1.00 86.69 72 ILE A CA 1
ATOM 582 C C . ILE A 1 72 ? -2.983 -2.725 -7.085 1.00 86.69 72 ILE A C 1
ATOM 584 O O . ILE A 1 72 ? -3.429 -2.286 -6.023 1.00 86.69 72 ILE A O 1
ATOM 588 N N . TYR A 1 73 ? -3.759 -2.875 -8.162 1.00 86.50 73 TYR A N 1
ATOM 589 C CA . TYR A 1 73 ? -5.211 -2.676 -8.136 1.00 86.50 73 TYR A CA 1
ATOM 590 C C . TYR A 1 73 ? -5.933 -3.788 -7.370 1.00 86.50 73 TYR A C 1
ATOM 592 O O . TYR A 1 73 ? -6.797 -3.485 -6.549 1.00 86.50 73 TYR A O 1
ATOM 600 N N . ILE A 1 74 ? -5.550 -5.055 -7.559 1.00 89.44 74 ILE A N 1
ATOM 601 C CA . ILE A 1 74 ? -6.098 -6.189 -6.791 1.00 89.44 74 ILE A CA 1
ATOM 602 C C . ILE A 1 74 ? -5.837 -6.001 -5.293 1.00 89.44 74 ILE A C 1
ATOM 604 O O . ILE A 1 74 ? -6.748 -6.139 -4.474 1.00 89.44 74 ILE A O 1
ATOM 608 N N . VAL A 1 75 ? -4.602 -5.643 -4.938 1.00 87.50 75 VAL A N 1
ATOM 609 C CA . VAL A 1 75 ? -4.197 -5.353 -3.558 1.00 87.50 75 VAL A CA 1
ATOM 610 C C . VAL A 1 75 ? -5.050 -4.232 -2.965 1.00 87.50 75 VAL A C 1
ATOM 612 O O . VAL A 1 75 ? -5.588 -4.384 -1.870 1.00 87.50 75 VAL A O 1
ATOM 615 N N . GLN A 1 76 ? -5.224 -3.123 -3.690 1.00 85.56 76 GLN A N 1
ATOM 616 C CA . GLN A 1 76 ? -6.048 -2.009 -3.218 1.00 85.56 76 GLN A CA 1
ATOM 617 C C . GLN A 1 76 ? -7.518 -2.400 -3.057 1.00 85.56 76 GLN A C 1
ATOM 619 O O . GLN A 1 76 ? -8.116 -2.083 -2.034 1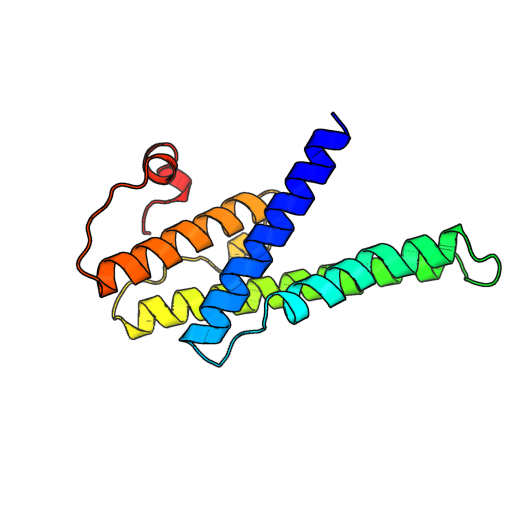.00 85.56 76 GLN A O 1
ATOM 624 N N . PHE A 1 77 ? -8.091 -3.126 -4.014 1.00 87.31 77 PHE A N 1
ATOM 625 C CA . PHE A 1 77 ? -9.468 -3.605 -3.931 1.00 87.31 77 PHE A CA 1
ATOM 626 C C . PHE A 1 77 ? -9.702 -4.474 -2.690 1.00 87.31 77 PHE A C 1
ATOM 628 O O . PHE A 1 77 ? -10.701 -4.313 -1.989 1.00 87.31 77 PHE A O 1
ATOM 635 N N . ARG A 1 78 ? -8.769 -5.383 -2.389 1.00 87.06 78 ARG A N 1
ATOM 636 C CA . ARG A 1 78 ? -8.851 -6.218 -1.188 1.00 87.06 78 ARG A CA 1
ATOM 637 C C . ARG A 1 78 ? -8.798 -5.367 0.080 1.00 87.06 78 ARG A C 1
ATOM 639 O O . ARG A 1 78 ? -9.652 -5.532 0.942 1.00 87.06 78 ARG A O 1
ATOM 646 N N . LEU A 1 79 ? -7.863 -4.418 0.138 1.00 85.38 79 LEU A N 1
ATOM 647 C CA . LEU A 1 79 ? -7.694 -3.509 1.271 1.00 85.38 79 LEU A CA 1
ATOM 648 C C . LEU A 1 79 ? -8.975 -2.719 1.574 1.00 85.38 79 LEU A C 1
ATOM 650 O O . LEU A 1 79 ? -9.399 -2.628 2.722 1.00 85.38 79 LEU A O 1
ATOM 654 N N . TYR A 1 80 ? -9.630 -2.212 0.527 1.00 85.19 80 TYR A N 1
ATOM 655 C CA . TYR A 1 80 ? -10.930 -1.545 0.616 1.00 85.19 80 TYR A CA 1
ATOM 656 C C . TYR A 1 80 ? -11.987 -2.423 1.273 1.00 85.19 80 TYR A C 1
ATOM 658 O O . TYR A 1 80 ? -12.666 -2.001 2.207 1.00 85.19 80 TYR A O 1
ATOM 666 N N . ARG A 1 81 ? -12.114 -3.661 0.786 1.00 87.00 81 ARG A N 1
ATOM 667 C CA . ARG A 1 81 ? -13.091 -4.601 1.324 1.00 87.00 81 ARG A CA 1
ATOM 668 C C . ARG A 1 81 ? -12.818 -4.910 2.784 1.00 87.00 81 ARG A C 1
ATOM 670 O O . ARG A 1 81 ? -13.778 -4.991 3.539 1.00 87.00 81 ARG A O 1
ATOM 677 N N . THR A 1 82 ? -11.558 -5.052 3.186 1.00 87.88 82 THR A N 1
ATOM 678 C CA . THR A 1 82 ? -11.241 -5.350 4.583 1.00 87.88 82 THR A CA 1
ATOM 679 C C . THR A 1 82 ? -11.543 -4.172 5.504 1.00 87.88 82 THR A C 1
ATOM 681 O O . THR A 1 82 ? -12.154 -4.377 6.548 1.00 87.88 82 THR A O 1
ATOM 684 N N . VAL A 1 83 ? -11.218 -2.935 5.117 1.00 84.75 83 VAL A N 1
ATOM 685 C CA . VAL A 1 83 ? -11.571 -1.754 5.926 1.00 84.75 83 VAL A CA 1
ATOM 686 C C . VAL A 1 83 ? -13.092 -1.610 6.062 1.00 84.75 83 VAL A C 1
ATOM 688 O O . VAL A 1 83 ? -13.589 -1.422 7.170 1.00 84.75 83 VAL A O 1
ATOM 691 N N . ASN A 1 84 ? -13.849 -1.782 4.975 1.00 88.31 84 ASN A N 1
ATOM 692 C CA . ASN A 1 84 ? -15.314 -1.766 5.041 1.00 88.31 84 ASN A CA 1
ATOM 693 C C . ASN A 1 84 ? -15.869 -2.904 5.904 1.00 88.31 84 ASN A C 1
ATOM 695 O O . ASN A 1 84 ? -16.791 -2.689 6.685 1.00 88.31 84 ASN A O 1
ATOM 699 N N . GLN A 1 85 ? -15.294 -4.103 5.794 1.00 88.31 85 GLN A N 1
ATOM 700 C CA . GLN A 1 85 ? -15.660 -5.250 6.621 1.00 88.31 85 GLN A CA 1
ATOM 701 C C . GLN A 1 85 ? -15.441 -4.942 8.109 1.00 88.31 85 GLN A C 1
ATOM 703 O O . GLN A 1 85 ? -16.337 -5.201 8.900 1.00 88.31 85 GLN A O 1
ATOM 708 N N . LEU A 1 86 ? -14.312 -4.330 8.487 1.00 87.19 86 LEU A N 1
ATOM 709 C CA . LEU A 1 86 ? -14.035 -3.941 9.877 1.00 87.19 86 LEU A CA 1
ATOM 710 C C . LEU A 1 86 ? -15.092 -2.981 10.431 1.00 87.19 86 LEU A C 1
ATOM 712 O O . LEU A 1 86 ? -15.573 -3.174 11.548 1.00 87.19 86 LEU A O 1
ATOM 716 N N . TYR A 1 87 ? -15.478 -1.974 9.645 1.00 87.31 87 TYR A N 1
ATOM 717 C CA . TYR A 1 87 ? -16.536 -1.036 10.024 1.00 87.31 87 TYR A CA 1
ATOM 718 C C . TYR A 1 87 ? -17.892 -1.735 10.155 1.00 87.31 87 TYR A C 1
ATOM 720 O O . TYR A 1 87 ? -18.565 -1.575 11.172 1.00 87.31 87 TYR A O 1
ATOM 728 N N . ARG A 1 88 ? -18.253 -2.576 9.181 1.00 89.00 88 ARG A N 1
ATOM 729 C CA . ARG A 1 88 ? -19.501 -3.345 9.195 1.00 89.00 88 ARG A CA 1
ATOM 730 C C . ARG A 1 88 ? -19.580 -4.286 10.399 1.00 89.00 88 ARG A C 1
ATOM 732 O O . ARG A 1 88 ? -20.614 -4.342 11.060 1.00 89.00 88 ARG A O 1
ATOM 739 N N . ASP A 1 89 ? -18.493 -4.986 10.711 1.00 88.06 89 ASP A N 1
ATOM 740 C CA . ASP A 1 89 ? -18.411 -5.917 11.841 1.00 88.06 89 ASP A CA 1
ATOM 741 C C . ASP A 1 89 ? -18.512 -5.178 13.194 1.00 88.06 89 ASP A C 1
ATOM 743 O O . ASP A 1 89 ? -18.995 -5.743 14.174 1.00 88.06 89 ASP A O 1
ATOM 747 N N . ALA A 1 90 ? -18.128 -3.896 13.246 1.00 84.50 90 ALA A N 1
ATOM 748 C CA . ALA A 1 90 ? -18.324 -3.012 14.398 1.00 84.50 90 ALA A CA 1
A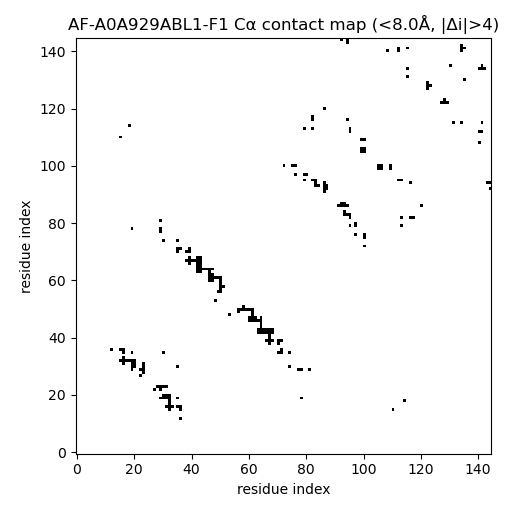TOM 749 C C . ALA A 1 90 ? -19.695 -2.300 14.422 1.00 84.50 90 ALA A C 1
ATOM 751 O O . ALA A 1 90 ? -19.930 -1.460 15.291 1.00 84.50 90 ALA A O 1
ATOM 752 N N . GLY A 1 91 ? -20.598 -2.608 13.484 1.00 85.75 91 GLY A N 1
ATOM 753 C CA . GLY A 1 91 ? -21.916 -1.973 13.379 1.00 85.75 91 GLY A CA 1
ATOM 754 C C . GLY A 1 91 ? -21.879 -0.519 12.892 1.00 85.75 91 GLY A C 1
ATOM 755 O O . GLY A 1 91 ? -22.831 0.224 13.121 1.00 85.75 91 GLY A O 1
ATOM 756 N N . LEU A 1 92 ? -20.787 -0.105 12.248 1.00 85.00 92 LEU A N 1
ATOM 757 C CA . LEU A 1 92 ? -20.592 1.230 11.686 1.00 85.00 92 LEU A CA 1
ATOM 758 C C . LEU A 1 92 ? -20.878 1.239 10.176 1.00 85.00 92 LEU A C 1
ATOM 760 O O . LEU A 1 92 ? -20.803 0.208 9.505 1.00 85.00 92 LEU A O 1
ATOM 764 N N . ALA A 1 93 ? -21.175 2.423 9.634 1.00 83.75 93 ALA A N 1
ATOM 765 C CA . ALA A 1 93 ? -21.322 2.623 8.194 1.00 83.75 93 ALA A CA 1
ATOM 766 C C . ALA A 1 93 ? -19.983 2.421 7.464 1.00 83.75 93 ALA A C 1
ATOM 768 O O . ALA A 1 93 ? -18.917 2.733 7.994 1.00 83.75 93 ALA A O 1
ATOM 769 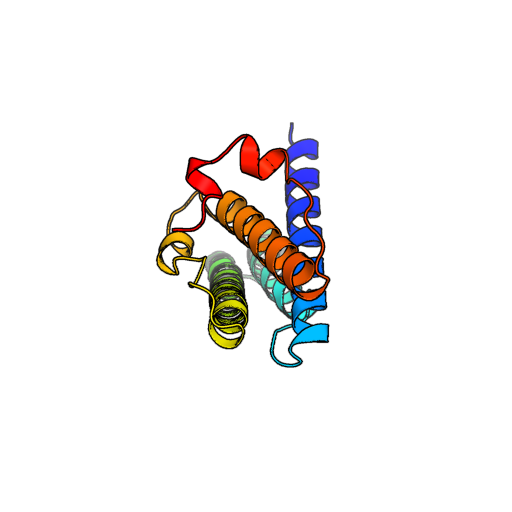N N . GLU A 1 94 ? -20.033 1.892 6.243 1.00 86.19 94 GLU A N 1
ATOM 770 C CA . GLU A 1 94 ? -18.840 1.631 5.438 1.00 86.19 94 GLU A CA 1
ATOM 771 C C . GLU A 1 94 ? -18.230 2.935 4.909 1.00 86.19 94 GLU A C 1
ATOM 773 O O . GLU A 1 94 ? -18.891 3.656 4.165 1.00 86.19 94 GLU A O 1
ATOM 778 N N . PRO A 1 95 ? -16.965 3.246 5.235 1.00 81.19 95 PRO A N 1
ATOM 779 C CA . PRO A 1 95 ? -16.416 4.571 4.961 1.00 81.19 95 PRO A CA 1
ATOM 780 C C . PRO A 1 95 ? -15.794 4.720 3.563 1.00 81.19 95 PRO A C 1
ATOM 782 O O . PRO A 1 95 ? -15.436 5.834 3.150 1.00 81.19 95 PRO A O 1
ATOM 785 N N . LEU A 1 96 ? -15.588 3.610 2.841 1.00 83.44 96 LEU A N 1
ATOM 786 C CA . LEU A 1 96 ? -14.903 3.601 1.551 1.00 83.44 96 LEU A CA 1
ATOM 787 C C . LEU A 1 96 ? -15.805 3.123 0.412 1.00 83.44 96 LEU A C 1
ATOM 789 O O . LEU A 1 96 ? -16.297 1.997 0.393 1.00 83.44 96 LEU A O 1
ATOM 793 N N . GLU A 1 97 ? -15.895 3.961 -0.614 1.00 82.75 97 GLU A N 1
ATOM 794 C CA . GLU A 1 97 ? -16.581 3.671 -1.867 1.00 82.75 97 GLU A CA 1
ATOM 795 C C . GLU A 1 97 ? -15.648 2.964 -2.859 1.00 82.75 97 GLU A C 1
ATOM 797 O O . GLU A 1 97 ? -14.646 3.529 -3.306 1.00 82.75 97 GLU A O 1
ATOM 802 N N . LEU A 1 98 ? -15.973 1.726 -3.240 1.00 79.19 98 LEU A N 1
ATOM 803 C CA . LEU A 1 98 ? -15.108 0.883 -4.080 1.00 79.19 98 LEU A CA 1
ATOM 804 C C . LEU A 1 98 ? -14.779 1.504 -5.450 1.00 79.19 98 LEU A C 1
ATOM 806 O O . LEU A 1 98 ? -13.708 1.253 -6.004 1.00 79.19 98 LEU A O 1
ATOM 810 N N . TRP A 1 99 ? -15.686 2.309 -6.010 1.00 76.50 99 TRP A N 1
ATOM 811 C CA . TRP A 1 99 ? -15.519 2.906 -7.338 1.00 76.50 99 TRP A CA 1
ATOM 812 C C . TRP A 1 99 ? -14.446 4.004 -7.376 1.00 76.50 99 TRP A C 1
ATOM 814 O O . TRP A 1 99 ? -13.883 4.261 -8.441 1.00 76.50 99 TRP A O 1
ATOM 824 N N . TRP A 1 100 ? -14.081 4.586 -6.224 1.00 77.81 100 TRP A N 1
ATOM 825 C CA . TRP A 1 100 ? -13.022 5.602 -6.135 1.00 77.81 100 TRP A CA 1
ATOM 826 C C . TRP A 1 100 ? -11.646 5.059 -6.527 1.00 77.81 100 TRP A C 1
ATOM 828 O O . TRP A 1 100 ? -10.795 5.822 -6.981 1.00 77.81 100 TRP A O 1
ATOM 838 N N . LEU A 1 101 ? -11.442 3.742 -6.418 1.00 74.88 101 LEU A N 1
ATOM 839 C CA . LEU A 1 101 ? -10.217 3.070 -6.845 1.00 74.88 101 LEU A CA 1
ATOM 840 C C . LEU A 1 101 ? -9.931 3.260 -8.343 1.00 74.88 101 LEU A C 1
ATOM 842 O O . LEU A 1 101 ? -8.776 3.285 -8.764 1.00 74.88 101 LEU A O 1
ATOM 846 N N . PHE A 1 102 ? -10.974 3.385 -9.163 1.00 76.69 102 PHE A N 1
ATOM 847 C CA . PHE A 1 102 ? -10.834 3.480 -10.615 1.00 76.69 102 PHE A CA 1
ATOM 848 C C . PHE A 1 102 ? -10.656 4.913 -11.112 1.00 76.69 102 PHE A C 1
ATOM 850 O O . PHE A 1 102 ? -10.479 5.114 -12.311 1.00 76.69 102 PHE A O 1
ATOM 857 N N . ILE A 1 103 ? -10.670 5.907 -10.218 1.00 76.19 103 ILE A N 1
ATOM 858 C CA . ILE A 1 103 ? -10.523 7.310 -10.597 1.00 76.19 103 ILE A CA 1
ATOM 859 C C . ILE A 1 103 ? -9.030 7.656 -10.649 1.00 76.19 103 ILE A C 1
ATOM 861 O O . ILE A 1 103 ? -8.370 7.739 -9.604 1.00 76.19 103 ILE A O 1
ATOM 865 N N . PRO A 1 104 ? -8.464 7.875 -11.849 1.00 64.06 104 PRO A N 1
ATOM 866 C CA . PRO A 1 104 ? -7.059 8.225 -11.979 1.00 64.06 104 PRO A CA 1
ATOM 867 C C . PRO A 1 104 ? -6.779 9.549 -11.254 1.00 64.06 104 PRO A C 1
ATOM 869 O O . PRO A 1 104 ? -7.517 10.520 -11.388 1.00 64.06 104 PRO A O 1
ATOM 872 N N . GLY A 1 105 ? -5.710 9.577 -10.455 1.00 65.31 105 GLY A N 1
ATOM 873 C CA . GLY A 1 105 ? -5.328 10.734 -9.634 1.00 65.31 105 GLY A CA 1
ATOM 874 C C . GLY A 1 105 ? -5.851 10.707 -8.193 1.00 65.31 105 GLY A C 1
ATOM 875 O O . GLY A 1 105 ? -5.223 11.313 -7.328 1.00 65.31 105 GLY A O 1
ATOM 876 N N . LEU A 1 106 ? -6.907 9.940 -7.885 1.00 69.44 106 LEU A N 1
ATOM 877 C CA . LEU A 1 106 ? -7.407 9.815 -6.508 1.00 69.44 106 LEU A CA 1
ATOM 878 C C . LEU A 1 106 ? -6.691 8.744 -5.682 1.00 69.44 106 LEU A C 1
ATOM 880 O O . LEU A 1 106 ? -6.816 8.775 -4.468 1.00 69.44 106 LEU A O 1
ATOM 884 N N . ASN A 1 107 ? -5.887 7.857 -6.279 1.00 68.75 107 ASN A N 1
ATOM 885 C CA . ASN A 1 107 ? -5.197 6.756 -5.577 1.00 68.75 107 ASN A CA 1
ATOM 886 C C . ASN A 1 107 ? -4.397 7.188 -4.328 1.00 68.75 107 ASN A C 1
ATOM 888 O O . ASN A 1 107 ? -4.282 6.426 -3.365 1.00 68.75 107 ASN A O 1
ATOM 892 N N . LEU A 1 108 ? -3.840 8.405 -4.330 1.00 67.69 108 LEU A N 1
ATOM 893 C CA . LEU A 1 108 ? -3.150 8.961 -3.164 1.00 67.69 108 LEU A CA 1
ATOM 894 C C . LEU A 1 108 ? -4.143 9.389 -2.073 1.00 67.69 108 LEU A C 1
ATOM 896 O O . LEU A 1 108 ? -3.976 8.999 -0.923 1.00 67.69 108 LEU A O 1
ATOM 900 N N . LEU A 1 109 ? -5.190 10.137 -2.437 1.00 69.81 109 LEU A N 1
ATOM 901 C CA . LEU A 1 109 ? -6.245 10.587 -1.516 1.00 69.81 109 LEU A CA 1
ATOM 902 C C . LEU A 1 109 ? -7.028 9.412 -0.928 1.00 69.81 109 LEU A C 1
ATOM 904 O O . LEU A 1 109 ? -7.296 9.368 0.265 1.00 69.81 109 LEU A O 1
ATOM 908 N N . VAL A 1 110 ? -7.322 8.425 -1.763 1.00 72.25 110 VAL A N 1
ATOM 909 C CA . VAL A 1 110 ? -7.854 7.112 -1.408 1.00 72.25 110 VAL A CA 1
ATOM 910 C C . VAL A 1 110 ? -6.972 6.429 -0.366 1.00 72.25 110 VAL A C 1
ATOM 912 O O . VAL A 1 110 ? -7.468 5.979 0.665 1.00 72.25 110 VAL A O 1
ATOM 915 N N . GLY A 1 111 ? -5.659 6.402 -0.608 1.00 72.94 111 GLY A N 1
ATOM 916 C CA . GLY A 1 111 ? -4.694 5.880 0.349 1.00 72.94 111 GLY A CA 1
ATOM 917 C C . GLY A 1 111 ? -4.753 6.628 1.678 1.00 72.94 111 GLY A C 1
ATOM 918 O O . GLY A 1 111 ? -4.762 5.986 2.717 1.00 72.94 111 GLY A O 1
ATOM 919 N N . LEU A 1 112 ? -4.846 7.959 1.670 1.00 75.00 112 LEU A N 1
ATOM 920 C CA . LEU A 1 112 ? -4.953 8.757 2.897 1.00 75.00 112 LEU A CA 1
ATOM 921 C C . LEU A 1 112 ? -6.274 8.511 3.641 1.00 75.00 112 LEU A C 1
ATOM 923 O O . LEU A 1 112 ? -6.258 8.357 4.861 1.00 75.00 112 LEU A O 1
ATOM 927 N N . ARG A 1 113 ? -7.404 8.409 2.926 1.00 78.06 113 ARG A N 1
ATOM 928 C CA . ARG A 1 113 ? -8.710 8.044 3.507 1.00 78.06 113 ARG A CA 1
ATOM 929 C C . ARG A 1 113 ? -8.625 6.719 4.255 1.00 78.06 113 ARG A C 1
ATOM 931 O O . ARG A 1 113 ? -9.136 6.616 5.362 1.00 78.06 113 ARG A O 1
ATOM 938 N N . GLN A 1 114 ? -7.945 5.725 3.685 1.00 77.38 114 GLN A N 1
ATOM 939 C CA . GLN A 1 114 ? -7.753 4.434 4.347 1.00 77.38 114 GLN A CA 1
ATOM 940 C C . GLN A 1 114 ? -7.021 4.570 5.687 1.00 77.38 114 GLN A C 1
ATOM 942 O O . GLN A 1 114 ? -7.458 3.946 6.648 1.00 77.38 114 GLN A O 1
ATOM 947 N N . ILE A 1 115 ? -5.976 5.409 5.782 1.00 76.06 115 ILE A N 1
ATOM 948 C CA . ILE A 1 115 ? -5.311 5.705 7.072 1.00 76.06 115 ILE A CA 1
ATOM 949 C C . ILE A 1 115 ? -6.312 6.256 8.045 1.00 76.06 115 ILE A C 1
ATOM 951 O O . ILE A 1 115 ? -6.396 5.793 9.175 1.00 76.06 115 ILE A O 1
ATOM 955 N N . HIS A 1 116 ? -7.017 7.291 7.601 1.00 81.06 116 HIS A N 1
ATOM 956 C CA . HIS A 1 116 ? -7.864 8.069 8.468 1.00 81.06 116 HIS A CA 1
ATOM 957 C C . HIS A 1 116 ? -8.920 7.163 9.090 1.00 81.06 116 HIS A C 1
ATOM 959 O O . HIS A 1 116 ? -9.015 7.085 10.310 1.00 81.06 116 HIS A O 1
ATOM 965 N N . PHE A 1 117 ? -9.623 6.382 8.269 1.00 82.31 117 PHE A N 1
ATOM 966 C CA . PHE A 1 117 ? -10.643 5.462 8.758 1.00 82.31 117 PHE A CA 1
ATOM 967 C C . PHE A 1 117 ? -10.061 4.298 9.562 1.00 82.31 117 PHE A C 1
ATOM 969 O O . PHE A 1 117 ? -10.617 3.935 10.591 1.00 82.31 117 PHE A O 1
ATOM 976 N N . LEU A 1 118 ? -8.909 3.743 9.182 1.00 82.25 118 LEU A N 1
ATOM 977 C CA . LEU A 1 118 ? -8.274 2.701 9.993 1.00 82.25 118 LEU A CA 1
ATOM 978 C C . LEU A 1 118 ? -7.849 3.240 11.373 1.00 82.25 118 LEU A C 1
ATOM 980 O O . LEU A 1 118 ? -8.102 2.611 12.396 1.00 82.25 118 LEU A O 1
ATOM 984 N N . SER A 1 119 ? -7.267 4.437 11.417 1.00 80.44 119 SER A N 1
ATOM 985 C CA . SER A 1 119 ? -6.896 5.137 12.649 1.00 80.44 119 SER A CA 1
ATOM 986 C C . SER A 1 119 ? -8.127 5.436 13.508 1.00 80.44 119 SER A C 1
ATOM 988 O O . SER A 1 119 ? -8.150 5.083 14.686 1.00 80.44 119 SER A O 1
ATOM 990 N N . GLN A 1 120 ? -9.184 5.999 12.913 1.00 80.81 120 GLN A N 1
ATOM 991 C CA . GLN A 1 120 ? -10.463 6.264 13.578 1.00 80.81 120 GLN A CA 1
ATOM 992 C C . GLN A 1 120 ? -11.077 4.986 14.151 1.00 80.81 120 GLN A C 1
ATOM 994 O O . GLN A 1 120 ? -11.513 4.973 15.301 1.00 80.81 120 GLN A O 1
ATOM 999 N N . TYR A 1 121 ? -11.060 3.892 13.392 1.00 83.00 121 TYR A N 1
ATOM 1000 C CA . TYR A 1 121 ? -11.529 2.589 13.847 1.00 83.00 121 TYR A CA 1
ATOM 1001 C C . TYR A 1 121 ? -10.781 2.120 15.101 1.00 83.00 121 TYR A C 1
ATOM 1003 O O . TYR A 1 121 ? -11.398 1.798 16.120 1.00 83.00 121 TYR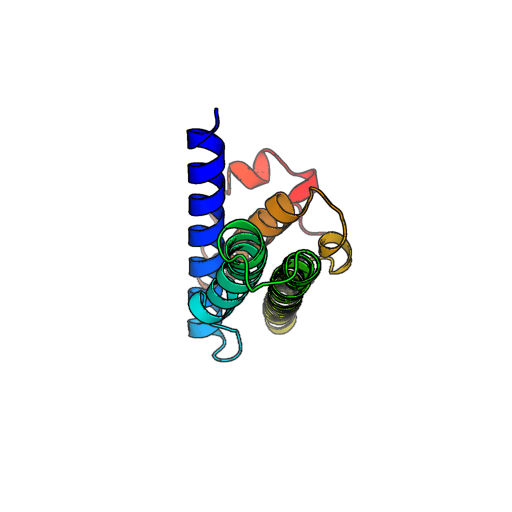 A O 1
ATOM 1011 N N . TRP A 1 122 ? -9.446 2.155 15.080 1.00 82.56 122 TRP A N 1
ATOM 1012 C CA . TRP A 1 122 ? -8.641 1.753 16.234 1.00 82.56 122 TRP A CA 1
ATOM 1013 C C . TRP A 1 122 ? -8.763 2.695 17.428 1.00 82.56 122 TRP A C 1
ATOM 1015 O O . TRP A 1 122 ? -8.610 2.261 18.570 1.00 82.56 122 TRP A O 1
ATOM 1025 N N . MET A 1 123 ? -8.996 3.980 17.187 1.00 81.75 123 MET A N 1
ATOM 1026 C CA . MET A 1 123 ? -9.239 4.958 18.242 1.00 81.75 123 MET A CA 1
ATOM 1027 C C . MET A 1 123 ? -10.585 4.717 18.921 1.00 81.75 123 MET A C 1
ATOM 1029 O O . MET A 1 123 ? -10.644 4.683 20.149 1.00 81.75 123 MET A O 1
ATOM 1033 N N . ARG A 1 124 ? -11.637 4.438 18.140 1.00 80.38 124 ARG A N 1
ATOM 1034 C CA . ARG A 1 124 ? -12.956 4.049 18.659 1.00 80.38 124 ARG A CA 1
ATOM 1035 C C . ARG A 1 124 ? -12.869 2.794 19.520 1.00 80.38 124 ARG A C 1
ATOM 1037 O O . ARG A 1 124 ? -13.401 2.789 20.625 1.00 80.38 124 ARG A O 1
ATOM 1044 N N . LEU A 1 125 ? -12.135 1.774 19.071 1.00 80.44 125 LEU A N 1
ATOM 1045 C CA . LEU A 1 125 ? -11.902 0.559 19.862 1.00 80.44 125 LEU A CA 1
ATOM 1046 C C . LEU A 1 125 ? -11.158 0.821 21.182 1.00 80.44 125 LEU A C 1
ATOM 1048 O O . LEU A 1 125 ? -11.373 0.101 22.154 1.00 80.44 125 LEU A O 1
ATOM 1052 N N . ARG A 1 126 ? -10.299 1.846 21.234 1.00 82.50 126 ARG A N 1
ATOM 1053 C CA . ARG A 1 126 ? -9.560 2.256 22.440 1.00 82.50 126 ARG A CA 1
ATOM 1054 C C . ARG A 1 126 ? -10.313 3.255 23.325 1.00 82.50 126 ARG A C 1
ATOM 1056 O O . ARG A 1 126 ? -9.827 3.579 24.404 1.00 82.50 126 ARG A O 1
ATOM 1063 N N . GLY A 1 127 ? -11.481 3.738 22.895 1.00 79.06 127 GLY A N 1
ATOM 1064 C CA . GLY A 1 127 ? -12.215 4.800 23.588 1.00 79.06 127 GLY A CA 1
ATOM 1065 C C . GLY A 1 127 ? -11.502 6.159 23.563 1.00 79.06 127 GLY A C 1
ATOM 1066 O O . GLY A 1 127 ? -11.756 6.998 24.423 1.00 79.06 127 GLY A O 1
ATOM 1067 N N . GLU A 1 128 ? -10.596 6.381 22.606 1.00 80.12 128 GLU A N 1
ATOM 1068 C CA . GLU A 1 128 ? -9.839 7.627 22.466 1.00 80.12 128 GLU A CA 1
ATOM 1069 C C . GLU A 1 128 ? -10.495 8.558 21.436 1.00 80.12 128 GLU A C 1
ATOM 1071 O O . GLU A 1 128 ? -10.792 8.153 20.313 1.00 80.12 128 GLU A O 1
ATOM 1076 N N . THR A 1 129 ? -10.656 9.839 21.778 1.00 66.06 129 THR A N 1
ATOM 1077 C CA . THR A 1 129 ? -11.083 10.892 20.842 1.00 66.06 129 THR A CA 1
ATOM 1078 C C . THR A 1 129 ? -9.946 11.888 20.637 1.00 66.06 129 THR A C 1
ATOM 1080 O O . THR A 1 129 ? -9.733 12.781 21.458 1.00 66.06 129 THR A O 1
ATOM 1083 N N . LYS A 1 130 ? -9.199 11.731 19.541 1.00 68.94 130 LYS A N 1
ATOM 1084 C CA . LYS A 1 130 ? -8.243 12.727 19.038 1.00 68.94 130 LYS A CA 1
ATOM 1085 C C . LYS A 1 130 ? -8.737 13.287 17.712 1.00 68.94 130 LYS A C 1
ATOM 1087 O O . LYS A 1 130 ? -9.268 12.563 16.874 1.00 68.94 130 LYS A O 1
ATOM 1092 N N . THR A 1 131 ? -8.546 14.582 17.540 1.00 62.22 131 THR A N 1
ATOM 1093 C CA . THR A 1 131 ? -8.797 15.278 16.284 1.00 62.22 131 THR A CA 1
ATOM 1094 C C . THR A 1 131 ? -7.673 14.979 15.294 1.00 62.22 131 THR A C 1
ATOM 1096 O O . THR A 1 131 ? -6.504 14.891 15.679 1.00 62.22 131 THR A O 1
ATOM 1099 N N . ASP A 1 132 ? -8.033 14.775 14.027 1.00 67.81 132 ASP A N 1
ATOM 1100 C CA . ASP A 1 132 ? -7.091 14.614 12.917 1.00 67.81 132 ASP A CA 1
ATOM 1101 C C . ASP A 1 132 ? -7.058 15.936 12.130 1.00 67.81 132 ASP A C 1
ATOM 1103 O O . ASP A 1 132 ? -7.968 16.193 11.335 1.00 67.81 132 ASP A O 1
ATOM 1107 N N . PRO A 1 133 ? -6.030 16.786 12.330 1.00 66.75 133 PRO A N 1
ATOM 1108 C CA . PRO A 1 133 ? -5.967 18.109 11.709 1.00 66.75 133 PRO A CA 1
ATOM 1109 C C . PRO A 1 133 ? -5.936 18.052 10.177 1.00 66.75 133 PRO A C 1
ATOM 1111 O O . PRO A 1 133 ? -6.318 19.012 9.512 1.00 66.75 133 PRO A O 1
ATOM 1114 N N . VAL A 1 134 ? -5.460 16.939 9.602 1.00 65.50 134 VAL A N 1
ATOM 1115 C CA . VAL A 1 134 ? -5.374 16.754 8.147 1.00 65.50 134 VAL A CA 1
ATOM 1116 C C . VAL A 1 134 ? -6.751 16.432 7.576 1.00 65.50 134 VAL A C 1
ATOM 1118 O O . VAL A 1 134 ? -7.131 16.982 6.543 1.00 65.50 134 VAL A O 1
ATOM 1121 N N . ALA A 1 135 ? -7.517 15.586 8.264 1.00 63.59 135 ALA A N 1
ATOM 1122 C CA . ALA A 1 135 ? -8.894 15.288 7.890 1.00 63.59 135 ALA A CA 1
ATOM 1123 C C . ALA A 1 135 ? -9.814 16.508 8.055 1.00 63.59 135 ALA A C 1
ATOM 1125 O O . ALA A 1 135 ? -10.636 16.781 7.181 1.00 63.59 135 ALA A O 1
ATOM 1126 N N . GLU A 1 136 ? -9.624 17.287 9.125 1.00 67.19 136 GLU A N 1
ATOM 1127 C CA . GLU A 1 136 ? -10.360 18.535 9.370 1.00 67.19 136 GLU A CA 1
ATOM 1128 C C . GLU A 1 136 ? -10.089 19.601 8.301 1.00 67.19 136 GLU A C 1
ATOM 1130 O O . GLU A 1 136 ? -10.994 20.347 7.928 1.00 67.19 136 GLU A O 1
ATOM 1135 N N . ALA A 1 137 ? -8.869 19.653 7.759 1.00 70.00 137 ALA A N 1
ATOM 1136 C CA . ALA A 1 137 ? -8.515 20.576 6.684 1.00 70.00 137 ALA A CA 1
ATOM 1137 C C . ALA A 1 137 ? -9.137 20.201 5.322 1.00 70.00 137 ALA A C 1
ATOM 1139 O O . ALA A 1 137 ? -9.204 21.045 4.426 1.00 70.00 137 ALA A O 1
ATOM 1140 N N . LEU A 1 138 ? -9.585 18.953 5.142 1.00 71.31 138 LEU A N 1
ATOM 1141 C CA . LEU A 1 138 ? -10.090 18.420 3.871 1.00 71.31 138 LEU A CA 1
ATOM 1142 C C . LEU A 1 138 ? -11.436 17.678 4.041 1.00 71.31 138 LEU A C 1
ATOM 1144 O O . LEU A 1 138 ? -11.565 16.520 3.634 1.00 71.31 138 LEU A O 1
ATOM 1148 N N . PRO A 1 139 ? -12.487 18.334 4.565 1.00 65.62 139 PRO A N 1
ATOM 1149 C CA . PRO A 1 139 ? -13.719 17.664 4.991 1.00 65.62 139 PRO A CA 1
ATOM 1150 C C . PRO A 1 139 ? -14.453 16.944 3.849 1.00 65.62 139 PRO A C 1
ATOM 1152 O O . PRO A 1 139 ? -14.997 15.866 4.057 1.00 65.62 139 PRO A O 1
ATOM 1155 N N . LEU A 1 140 ? -14.393 17.462 2.615 1.00 63.44 140 LEU A N 1
ATOM 1156 C CA . LEU A 1 140 ? -14.988 16.818 1.430 1.00 63.44 140 LEU A CA 1
ATOM 1157 C C . LEU A 1 140 ? -14.419 15.420 1.141 1.00 63.44 140 LEU A C 1
ATOM 1159 O O . LEU A 1 140 ? -15.080 14.599 0.510 1.00 63.44 140 LEU A O 1
ATOM 1163 N N . PHE A 1 141 ? -13.190 15.152 1.581 1.00 63.47 141 PHE A N 1
ATOM 1164 C CA . PHE A 1 141 ? -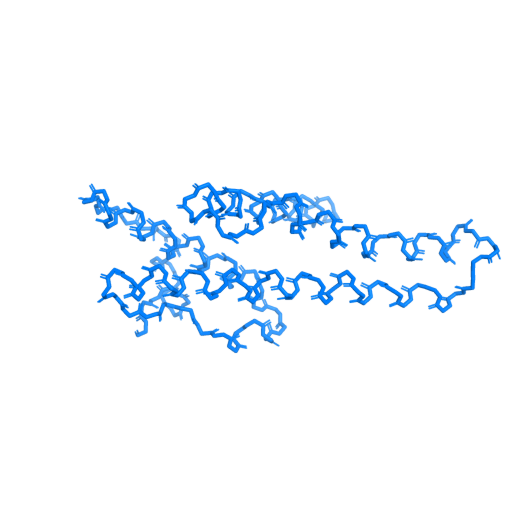12.494 13.901 1.315 1.00 63.47 141 PHE A CA 1
ATOM 1165 C C . PHE A 1 141 ? -12.392 12.998 2.535 1.00 63.47 141 PHE A C 1
ATOM 1167 O O . PHE A 1 141 ? -12.055 11.838 2.344 1.00 63.47 141 PHE A O 1
ATOM 1174 N N . PHE A 1 142 ? -12.688 13.466 3.745 1.00 64.19 142 PHE A N 1
ATOM 1175 C CA . PHE A 1 142 ? -12.531 12.668 4.966 1.00 64.19 142 PHE A CA 1
ATOM 1176 C C . PHE A 1 142 ? -13.790 12.595 5.836 1.00 64.19 142 PHE A C 1
ATOM 1178 O O . PHE A 1 142 ? -13.798 11.831 6.795 1.00 64.19 142 PHE A O 1
ATOM 1185 N N . ALA A 1 143 ? -14.864 13.315 5.494 1.00 62.31 143 ALA A N 1
ATOM 1186 C CA . ALA A 1 143 ? -16.151 13.144 6.160 1.00 62.31 143 ALA A CA 1
ATOM 1187 C C . ALA A 1 143 ? -16.693 11.714 5.971 1.00 62.31 143 ALA A C 1
ATOM 1189 O O . ALA A 1 143 ? -16.578 11.128 4.886 1.00 62.31 143 ALA A O 1
ATOM 1190 N N . GLU A 1 144 ? -17.276 11.168 7.043 1.00 57.66 144 GLU A N 1
ATOM 1191 C CA . GLU A 1 144 ? -18.109 9.964 6.982 1.00 57.66 144 GLU A CA 1
ATOM 1192 C C . GLU A 1 144 ? -19.326 10.275 6.095 1.00 57.66 144 GLU A C 1
ATOM 1194 O O . GLU A 1 144 ? -19.948 11.329 6.254 1.00 57.66 144 GLU A O 1
ATOM 1199 N N . LEU A 1 145 ? -19.591 9.410 5.110 1.00 50.25 145 LEU A N 1
ATOM 1200 C CA . LEU A 1 145 ? -20.759 9.497 4.227 1.00 50.25 145 LEU A CA 1
ATOM 1201 C C . LEU A 1 145 ? -21.983 8.868 4.896 1.00 50.25 145 LEU A C 1
ATOM 1203 O O . LEU A 1 145 ? -21.809 7.812 5.546 1.00 50.25 145 LEU A O 1
#

Radius of gyration: 17.63 Å; Cα contacts (8 Å, |Δi|>4): 129; chains: 1; bounding box: 41×33×51 Å

Sequence (145 aa):
MLFSVLTGLAYYGYYKWMIQDELHRYTGKDFSGAVALLPFVIGVTLPPTLATFDPDVPSWFAWFFVLGVVWIYIVQFRLYRTVNQLYRDAGLAEPLELWWLFIPGLNLLVGLRQIHFLSQYWMRLRGETKTDPVAEALPLFFAEL

Solvent-accessible surface area (backbone atoms only — not comparable to full-atom values): 8091 Å² total; per-residue (Å²): 111,69,68,58,51,53,51,50,51,50,50,51,50,54,50,57,24,52,54,25,40,50,47,18,72,73,66,71,72,55,59,43,21,62,71,45,45,49,55,24,52,48,25,49,47,49,28,42,49,42,30,71,74,36,90,90,39,56,65,74,51,24,63,50,20,55,56,8,54,52,48,44,50,53,48,48,54,50,52,51,53,50,57,28,46,54,28,46,76,71,75,42,74,60,77,71,67,78,71,54,73,76,41,89,84,39,60,63,58,54,52,50,40,52,50,51,53,53,51,51,52,56,26,57,77,68,73,51,90,78,88,54,72,70,43,68,75,39,48,95,72,54,60,82,119

pLDDT: mean 81.31, std 9.89, range [50.25, 94.19]

Foldseek 3Di:
DVVVVVVVVVVLLVLQQVVQCVLCVVVVPGDHSCQQVVLLVCQQPVQCVCCVPPPVRPVCSNVSNVVSVVSNLVNLLVLLVSLQVLQVVVVHHRQDDSCLSVDPPCVVLNSVLSVLSVVVSVCVVVVHDDDDVVCVVPVVSNPRD